Protein AF-A0A3D9SCT3-F1 (afdb_monomer_lite)

Radius of gyration: 15.66 Å; chains: 1; bounding box: 36×43×36 Å

Sequence (171 aa):
MLATGELRDARLLVKKKGALNEHYAQLPTLYPSQGREGYAATFLFPVGEANRFFLVSGDTAAFYELIDGFFVVTWRALIPLGSKDALGLFFDGEYTQATGTYPTAAGDKGFVYNITSTYLDSERHTTGTVDSDGTIHVLGTTWSVGGELKEQSGSLDMVLPGETRNEVRLP

Foldseek 3Di:
DQPDDDQQVNQVCCVVPQVVFEDEPPWDDDPDALDDFFLKWKWWAFFQHNQWIWIFGRQKIFIWHQDPNHTYTQKMWGANDDDDDRLVCVLVVRTHPIDHDDPVVRLQGKTWMWMWGDDDQKIKIWTWIAHSNRDTDTQWMWIDGNNHTDDTDGDPGSHDVVGHRDDDPDD

pLDDT: mean 84.98, std 12.39, range [49.94, 96.62]

Secondary structure (DSSP, 8-state):
--TTS-HHHHHHHHHHHTGGGEEE-SPPPP-S------SEEEEEEETT-SSEEEEEETTEEEEEEEETTEEEEEEEEE---SSS-HHHHHHTT--EEEEE---HHHHTS-EEEEEEEEETTEEEEEEEEE-TT--EEEEEEEEEETTEEEEEEE---SS-TT---------

Organism: NCBI:txid1156355

Structure (mmCIF, N/CA/C/O backbone):
data_AF-A0A3D9SCT3-F1
#
_entry.id   AF-A0A3D9SCT3-F1
#
loop_
_atom_site.group_PDB
_atom_site.id
_atom_site.type_symbol
_atom_site.label_atom_id
_atom_site.label_alt_id
_atom_site.label_comp_id
_atom_site.label_asym_id
_atom_site.label_entity_id
_atom_site.label_seq_id
_atom_site.pdbx_PDB_ins_code
_atom_site.Cartn_x
_atom_site.Cartn_y
_atom_site.Cartn_z
_atom_site.occupancy
_atom_site.B_iso_or_equiv
_atom_site.auth_seq_id
_atom_site.auth_comp_id
_atom_site.auth_asym_id
_atom_site.auth_atom_id
_atom_site.pdbx_PDB_model_num
ATOM 1 N N . MET A 1 1 ? -6.021 -5.694 17.959 1.00 60.81 1 MET A N 1
ATOM 2 C CA . MET A 1 1 ? -4.602 -5.444 17.600 1.00 60.81 1 MET A CA 1
ATOM 3 C C . MET A 1 1 ? -4.233 -5.858 16.178 1.00 60.81 1 MET A C 1
ATOM 5 O O . MET A 1 1 ? -3.664 -5.024 15.508 1.00 60.81 1 MET A O 1
ATOM 9 N N . LEU A 1 2 ? -4.592 -7.029 15.652 1.00 62.91 2 LEU A N 1
ATOM 10 C CA . LEU A 1 2 ? -4.799 -7.170 14.197 1.00 62.91 2 LEU A CA 1
ATOM 11 C C . LEU A 1 2 ? -6.249 -7.568 13.979 1.00 62.91 2 LEU A C 1
ATOM 13 O O . LEU A 1 2 ? -7.012 -6.688 13.646 1.00 62.91 2 LEU A O 1
ATOM 17 N N . ALA A 1 3 ? -6.693 -8.753 14.400 1.00 61.34 3 ALA A N 1
ATOM 18 C CA . ALA A 1 3 ? -8.057 -9.266 14.171 1.00 61.34 3 ALA A CA 1
ATOM 19 C C . ALA A 1 3 ? -9.252 -8.559 14.874 1.00 61.34 3 ALA A C 1
ATOM 21 O O . ALA A 1 3 ? -10.406 -8.860 14.567 1.00 61.34 3 ALA A O 1
ATOM 22 N N . THR A 1 4 ? -9.010 -7.676 15.852 1.00 64.81 4 THR A N 1
ATOM 23 C CA . THR A 1 4 ? -10.061 -7.115 16.742 1.00 64.81 4 THR A CA 1
ATOM 24 C C . THR A 1 4 ? -9.884 -5.636 17.099 1.00 64.81 4 THR A C 1
ATOM 26 O O . THR A 1 4 ? -10.640 -5.111 17.906 1.00 64.81 4 THR A O 1
ATOM 29 N N . GLY A 1 5 ? -8.842 -4.979 16.574 1.00 73.38 5 GLY A N 1
ATOM 30 C CA . GLY A 1 5 ? -8.616 -3.548 16.829 1.00 73.38 5 GLY A CA 1
ATOM 31 C C . GLY A 1 5 ? -9.304 -2.665 15.793 1.00 73.38 5 GLY A C 1
ATOM 32 O O . GLY A 1 5 ? -9.750 -3.172 14.760 1.00 73.38 5 GLY A O 1
ATOM 33 N N . GLU A 1 6 ? -9.307 -1.357 16.049 1.00 86.69 6 GLU A N 1
ATOM 34 C CA . GLU A 1 6 ? -9.700 -0.340 15.072 1.00 86.69 6 GLU A CA 1
ATOM 35 C C . GLU A 1 6 ? -8.929 -0.519 13.757 1.00 86.69 6 GLU A C 1
ATOM 37 O O . GLU A 1 6 ? -7.732 -0.833 13.756 1.00 86.69 6 GLU A O 1
ATOM 42 N N . LEU A 1 7 ? -9.617 -0.331 12.627 1.00 90.31 7 LEU A N 1
ATOM 43 C CA . LEU A 1 7 ? -9.053 -0.579 11.294 1.00 90.31 7 LEU A CA 1
ATOM 44 C C . LEU A 1 7 ? -7.807 0.283 11.037 1.00 90.31 7 LEU A C 1
ATOM 46 O O . LEU A 1 7 ? -6.794 -0.208 10.535 1.00 90.31 7 LEU A O 1
ATOM 50 N N . ARG A 1 8 ? -7.859 1.544 11.476 1.00 90.38 8 ARG A N 1
ATOM 51 C CA . ARG A 1 8 ? -6.742 2.494 11.443 1.00 90.38 8 ARG A CA 1
ATOM 52 C C . ARG A 1 8 ? -5.493 1.944 12.127 1.00 90.38 8 ARG A C 1
ATOM 54 O O . ARG A 1 8 ? -4.412 1.932 11.540 1.00 90.38 8 ARG A O 1
ATOM 61 N N . ASP A 1 9 ? -5.648 1.471 13.358 1.00 89.56 9 ASP A N 1
ATOM 62 C CA . ASP A 1 9 ? -4.535 0.992 14.176 1.00 89.56 9 ASP A CA 1
ATOM 63 C C . ASP A 1 9 ? -3.959 -0.310 13.621 1.00 89.56 9 ASP A C 1
ATOM 65 O O . ASP A 1 9 ? -2.745 -0.513 13.645 1.00 89.56 9 ASP A O 1
ATOM 69 N N . ALA A 1 10 ? -4.817 -1.173 13.068 1.00 90.31 10 ALA A N 1
ATOM 70 C CA . ALA A 1 10 ? -4.386 -2.391 12.396 1.00 90.31 10 ALA A CA 1
ATOM 71 C C . ALA A 1 10 ? -3.501 -2.067 11.182 1.00 90.31 10 ALA A C 1
ATOM 73 O O . ALA A 1 10 ? -2.387 -2.581 11.096 1.00 90.31 10 ALA A O 1
ATOM 74 N N . ARG A 1 11 ? -3.924 -1.156 10.294 1.00 92.50 11 ARG A N 1
ATOM 75 C CA . ARG A 1 11 ? -3.112 -0.740 9.135 1.00 92.50 11 ARG A CA 1
ATOM 76 C C . ARG A 1 11 ? -1.800 -0.073 9.559 1.00 92.50 11 ARG A C 1
ATOM 78 O O . ARG A 1 11 ? -0.756 -0.361 8.978 1.00 92.50 11 ARG A O 1
ATOM 85 N N . LEU A 1 12 ? -1.815 0.766 10.604 1.00 89.75 12 LEU A N 1
ATOM 86 C CA . LEU A 1 12 ? -0.596 1.378 11.166 1.00 89.75 12 LEU A CA 1
ATOM 87 C C . LEU A 1 12 ? 0.382 0.321 11.682 1.00 89.75 12 LEU A C 1
ATOM 89 O O . LEU A 1 12 ? 1.591 0.420 11.461 1.00 89.75 12 LEU A O 1
ATOM 93 N N . LEU A 1 13 ? -0.137 -0.709 12.349 1.00 88.00 13 LEU A N 1
ATOM 94 C CA . LEU A 1 13 ? 0.668 -1.819 12.833 1.00 88.00 13 LEU A CA 1
ATOM 95 C C . LEU A 1 13 ? 1.259 -2.636 11.677 1.00 88.00 13 LEU A C 1
ATOM 97 O O . LEU A 1 13 ? 2.445 -2.963 11.733 1.00 88.00 13 LEU A O 1
ATOM 101 N N . VAL A 1 14 ? 0.479 -2.918 10.628 1.00 88.88 14 VAL A N 1
ATOM 102 C CA . VAL A 1 14 ? 0.962 -3.616 9.425 1.00 88.88 14 VAL A CA 1
ATOM 103 C C . VAL A 1 14 ? 2.049 -2.819 8.722 1.00 88.88 14 VAL A C 1
ATOM 105 O O . VAL A 1 14 ? 3.119 -3.367 8.473 1.00 88.88 14 VAL A O 1
ATOM 108 N N . LYS A 1 15 ? 1.852 -1.516 8.499 1.00 86.88 15 LYS A N 1
ATOM 109 C CA . LYS A 1 15 ? 2.895 -0.647 7.935 1.00 86.88 15 LYS A CA 1
ATOM 110 C C . LYS A 1 15 ? 4.197 -0.735 8.740 1.00 86.88 15 LYS A C 1
ATOM 112 O O . LYS A 1 15 ? 5.281 -0.783 8.172 1.00 86.88 15 LYS A O 1
ATOM 117 N N . LYS A 1 16 ? 4.099 -0.751 10.075 1.00 82.00 16 LYS A N 1
ATOM 118 C CA . LYS A 1 16 ? 5.268 -0.744 10.965 1.00 82.00 16 LYS A CA 1
ATOM 119 C C . LYS A 1 16 ? 5.954 -2.106 11.103 1.00 82.00 16 LYS A C 1
ATOM 121 O O . LYS A 1 16 ? 7.152 -2.141 11.365 1.00 82.00 16 LYS A O 1
ATOM 126 N N . LYS A 1 17 ? 5.208 -3.213 11.041 1.00 74.44 17 LYS A N 1
ATOM 127 C CA . LYS A 1 17 ? 5.703 -4.545 11.443 1.00 74.44 17 LYS A CA 1
ATOM 128 C C . LYS A 1 17 ? 5.379 -5.685 10.481 1.00 74.44 17 LYS A C 1
ATOM 130 O O . LYS A 1 17 ? 6.003 -6.735 10.603 1.00 74.44 17 LYS A O 1
ATOM 135 N N . GLY A 1 18 ? 4.414 -5.510 9.583 1.00 64.44 18 GLY A N 1
ATOM 136 C CA . GLY A 1 18 ? 3.881 -6.569 8.725 1.00 64.44 18 GLY A CA 1
ATOM 137 C C . GLY A 1 18 ? 4.914 -7.094 7.735 1.00 64.44 18 GLY A C 1
ATOM 138 O O . GLY A 1 18 ? 5.215 -8.280 7.756 1.00 64.44 18 GLY A O 1
ATOM 139 N N . ALA A 1 19 ? 5.532 -6.200 6.958 1.00 60.44 19 ALA A N 1
ATOM 140 C CA . ALA A 1 19 ? 6.567 -6.562 5.981 1.00 60.44 19 ALA A CA 1
ATOM 141 C C . ALA A 1 19 ? 7.901 -7.006 6.623 1.00 60.44 19 ALA A C 1
ATOM 143 O O . ALA A 1 19 ? 8.705 -7.683 6.000 1.00 60.44 19 ALA A O 1
ATOM 144 N N . LEU A 1 20 ? 8.153 -6.652 7.891 1.00 56.28 20 LEU A N 1
ATOM 145 C CA . LEU A 1 20 ? 9.393 -7.014 8.597 1.00 56.28 20 LEU A CA 1
ATOM 146 C C . LEU A 1 20 ? 9.371 -8.431 9.201 1.00 56.28 20 LEU A C 1
ATOM 148 O O . LEU A 1 20 ? 10.411 -8.906 9.645 1.00 56.28 20 LEU A O 1
ATOM 152 N N . ASN A 1 21 ? 8.207 -9.089 9.258 1.00 57.34 21 ASN A N 1
ATOM 153 C CA . ASN A 1 21 ? 8.036 -10.440 9.815 1.00 57.34 21 ASN A CA 1
ATOM 154 C C . ASN A 1 21 ? 7.327 -11.364 8.814 1.00 57.34 21 ASN A C 1
ATOM 156 O O . ASN A 1 21 ? 6.468 -12.164 9.189 1.00 57.34 21 ASN A O 1
ATOM 160 N N . GLU A 1 22 ? 7.625 -11.193 7.528 1.00 57.16 22 GLU A N 1
ATOM 161 C CA . GLU A 1 22 ? 6.993 -11.967 6.469 1.00 57.16 22 GLU A CA 1
ATOM 162 C C . GLU A 1 22 ? 7.529 -13.400 6.404 1.00 57.16 22 GLU A C 1
ATOM 164 O O . GLU A 1 22 ? 8.728 -13.660 6.518 1.00 57.16 22 GLU A O 1
ATOM 169 N N . HIS A 1 23 ? 6.612 -14.337 6.189 1.00 60.72 23 HIS A N 1
ATOM 170 C CA . HIS A 1 23 ? 6.921 -15.704 5.802 1.00 60.72 23 HIS A CA 1
ATOM 171 C C . HIS A 1 23 ? 6.565 -15.871 4.323 1.00 60.72 23 HIS A C 1
ATOM 173 O O . HIS A 1 23 ? 5.547 -15.376 3.844 1.00 60.72 23 HIS A O 1
ATOM 179 N N . TYR A 1 24 ? 7.393 -16.570 3.557 1.00 57.12 24 TYR A N 1
ATOM 180 C CA . TYR A 1 24 ? 7.078 -16.839 2.155 1.00 57.12 24 TYR A CA 1
ATOM 181 C C . TYR A 1 24 ? 6.277 -18.139 2.047 1.00 57.12 24 TYR A C 1
ATOM 183 O O . TYR A 1 24 ? 6.732 -19.173 2.541 1.00 57.12 24 TYR A O 1
ATOM 191 N N . ALA A 1 25 ? 5.134 -18.130 1.348 1.00 59.91 25 ALA A N 1
ATOM 192 C CA . ALA A 1 25 ? 4.425 -19.358 0.967 1.00 59.91 25 ALA A CA 1
ATOM 193 C C . ALA A 1 25 ? 5.192 -20.110 -0.127 1.00 59.91 25 ALA A C 1
ATOM 195 O O . ALA A 1 25 ? 4.730 -20.174 -1.256 1.00 59.91 25 ALA A O 1
ATOM 196 N N . GLN A 1 26 ? 6.402 -20.604 0.155 1.00 61.28 26 GLN A N 1
ATOM 197 C CA . GLN A 1 26 ? 7.237 -21.354 -0.802 1.00 61.28 26 GLN A CA 1
ATOM 198 C C . GLN A 1 26 ? 7.311 -20.736 -2.217 1.00 61.28 26 GLN A C 1
ATOM 200 O O . GLN A 1 26 ? 7.533 -21.434 -3.203 1.00 61.28 26 GLN A O 1
ATOM 205 N N . LEU A 1 27 ? 7.105 -19.423 -2.340 1.00 64.56 27 LEU A N 1
ATOM 206 C CA . LEU A 1 27 ? 7.134 -18.740 -3.620 1.00 64.56 27 LEU A CA 1
ATOM 207 C C . LEU A 1 27 ? 8.601 -18.523 -3.999 1.00 64.56 27 LEU A C 1
ATOM 209 O O . LEU A 1 27 ? 9.389 -18.109 -3.138 1.00 64.56 27 LEU A O 1
ATOM 213 N N . PRO A 1 28 ? 8.980 -18.789 -5.259 1.00 65.12 28 PRO A N 1
ATOM 214 C CA . PRO A 1 28 ? 10.356 -18.630 -5.687 1.00 65.12 28 PRO A CA 1
ATOM 215 C C . PRO A 1 28 ? 10.787 -17.169 -5.535 1.00 65.12 28 PRO A C 1
ATOM 217 O O . PRO A 1 28 ? 10.009 -16.236 -5.755 1.00 65.12 28 PRO A O 1
ATOM 220 N N . THR A 1 29 ? 12.049 -16.968 -5.169 1.00 69.06 29 THR A N 1
ATOM 221 C CA . THR A 1 29 ? 12.680 -15.653 -5.273 1.00 69.06 29 THR A CA 1
ATOM 222 C C . THR A 1 29 ? 12.664 -15.227 -6.738 1.00 69.06 29 THR A C 1
ATOM 224 O O . THR A 1 29 ? 13.104 -15.987 -7.601 1.00 69.06 29 THR A O 1
ATOM 227 N N . LEU A 1 30 ? 12.160 -14.026 -7.023 1.00 70.38 30 LEU A N 1
ATOM 228 C CA . LEU A 1 30 ? 12.193 -13.479 -8.377 1.00 70.38 30 LEU A CA 1
ATOM 229 C C . LEU A 1 30 ? 13.611 -12.970 -8.653 1.00 70.38 30 LEU A C 1
ATOM 231 O O . LEU A 1 30 ? 14.148 -12.169 -7.887 1.00 70.38 30 LEU A O 1
ATOM 235 N N . TYR A 1 31 ? 14.238 -13.487 -9.709 1.00 62.06 31 TYR A N 1
ATOM 236 C CA . TYR A 1 31 ? 15.603 -13.146 -10.100 1.00 62.06 31 TYR A CA 1
ATOM 237 C C . TYR A 1 31 ? 15.739 -13.145 -11.633 1.00 62.06 31 TYR A C 1
ATOM 239 O O . TYR A 1 31 ? 15.171 -14.026 -12.283 1.00 62.06 31 TYR A O 1
ATOM 247 N N . PRO A 1 32 ? 16.537 -12.236 -12.224 1.00 61.19 32 PRO A N 1
ATOM 248 C CA . PRO A 1 32 ? 17.199 -11.100 -11.578 1.00 61.19 32 PRO A CA 1
ATOM 249 C C . PRO A 1 32 ? 16.199 -9.996 -11.219 1.00 61.19 32 PRO A C 1
ATOM 251 O O . PRO A 1 32 ? 15.193 -9.817 -11.911 1.00 61.19 32 PRO A O 1
ATOM 254 N N . SER A 1 33 ? 16.495 -9.238 -10.158 1.00 62.31 33 SER A N 1
ATOM 255 C CA . SER A 1 33 ? 15.825 -7.953 -9.950 1.00 62.31 33 SER A CA 1
ATOM 256 C C . SER A 1 33 ? 16.074 -7.063 -11.172 1.00 62.31 33 SER A C 1
ATOM 258 O O . SER A 1 33 ? 17.152 -7.080 -11.771 1.00 62.31 33 SER A O 1
ATOM 260 N N . GLN A 1 34 ? 15.060 -6.304 -11.571 1.00 61.06 34 GLN A N 1
ATOM 261 C CA . GLN A 1 34 ? 15.119 -5.337 -12.667 1.00 61.06 34 GLN A CA 1
ATOM 262 C C . GLN A 1 34 ? 15.827 -4.031 -12.260 1.00 61.06 34 GLN A C 1
ATOM 264 O O . GLN A 1 34 ? 15.981 -3.127 -13.076 1.00 61.06 34 GLN A O 1
ATOM 269 N N . GLY A 1 35 ? 16.349 -3.953 -11.030 1.00 52.75 35 GLY A N 1
ATOM 270 C CA . GLY A 1 35 ? 17.535 -3.148 -10.739 1.00 52.75 35 GLY A CA 1
ATOM 271 C C . GLY A 1 35 ? 17.309 -1.640 -10.632 1.00 52.75 35 GLY A C 1
ATOM 272 O O . GLY A 1 35 ? 18.032 -0.861 -11.251 1.00 52.75 35 GLY A O 1
ATOM 273 N N . ARG A 1 36 ? 16.389 -1.203 -9.766 1.00 53.75 36 ARG A N 1
ATOM 274 C CA . ARG A 1 36 ? 16.462 0.133 -9.147 1.00 53.75 36 ARG A CA 1
ATOM 275 C C . ARG A 1 36 ? 16.150 0.038 -7.660 1.00 53.75 36 ARG A C 1
ATOM 277 O O . ARG A 1 36 ? 15.186 -0.620 -7.280 1.00 53.75 36 ARG A O 1
ATOM 284 N N . GLU A 1 37 ? 16.939 0.728 -6.834 1.00 52.47 37 GLU A N 1
ATOM 285 C CA . GLU A 1 37 ? 16.522 1.049 -5.469 1.00 52.47 37 GLU A CA 1
ATOM 286 C C . GLU A 1 37 ? 15.175 1.770 -5.549 1.00 52.47 37 GLU A C 1
ATOM 288 O O . GLU A 1 37 ? 15.055 2.857 -6.119 1.00 52.47 37 GLU A O 1
ATOM 293 N N . GLY A 1 38 ? 14.134 1.132 -5.021 1.00 55.56 38 GLY A N 1
ATOM 294 C CA . GLY A 1 38 ? 12.874 1.805 -4.784 1.00 55.56 38 GLY A CA 1
ATOM 295 C C . GLY A 1 38 ? 13.068 2.794 -3.654 1.00 55.56 38 GLY A C 1
ATOM 296 O O . GLY A 1 38 ? 13.063 2.400 -2.495 1.00 55.56 38 GLY A O 1
ATOM 297 N N . TYR A 1 39 ? 13.188 4.080 -3.977 1.00 69.94 39 TYR A N 1
ATOM 298 C CA . TYR A 1 39 ? 13.137 5.140 -2.968 1.00 69.94 39 TYR A CA 1
ATOM 299 C C . TYR A 1 39 ? 11.751 5.271 -2.336 1.00 69.94 39 TYR A C 1
ATOM 301 O O . TYR A 1 39 ? 11.594 6.077 -1.432 1.00 69.94 39 TYR A O 1
ATOM 309 N N . ALA A 1 40 ? 10.750 4.514 -2.801 1.00 83.12 40 ALA A N 1
ATOM 310 C CA . ALA A 1 40 ? 9.402 4.510 -2.262 1.00 83.12 40 ALA A CA 1
ATOM 311 C C . ALA A 1 40 ? 8.883 3.091 -2.006 1.00 83.12 40 ALA A C 1
ATOM 313 O O . ALA A 1 40 ? 9.069 2.190 -2.826 1.00 83.12 40 ALA A O 1
ATOM 314 N N . ALA A 1 41 ? 8.175 2.937 -0.889 1.00 88.94 41 ALA A N 1
ATOM 315 C CA . ALA A 1 41 ? 7.377 1.768 -0.554 1.00 88.94 41 ALA A CA 1
ATOM 316 C C . ALA A 1 41 ? 5.913 2.195 -0.408 1.00 88.94 41 ALA A C 1
ATOM 318 O O . ALA A 1 41 ? 5.601 3.124 0.342 1.00 88.94 41 ALA A O 1
ATOM 319 N N . THR A 1 42 ? 5.025 1.507 -1.121 1.00 93.25 42 THR A N 1
ATOM 320 C CA . THR A 1 42 ? 3.589 1.790 -1.143 1.00 93.25 42 THR A CA 1
ATOM 321 C C . THR A 1 42 ? 2.815 0.612 -0.582 1.00 93.25 42 THR A C 1
ATOM 323 O O . THR A 1 42 ? 2.787 -0.457 -1.187 1.00 93.25 42 THR A O 1
ATOM 326 N N . PHE A 1 43 ? 2.152 0.820 0.551 1.00 95.38 43 PHE A N 1
ATOM 327 C CA . PHE A 1 43 ? 1.145 -0.102 1.064 1.00 95.38 43 PHE A CA 1
ATOM 328 C C . PHE A 1 43 ? -0.209 0.231 0.441 1.00 95.38 43 PHE A C 1
ATOM 330 O O . PHE A 1 43 ? -0.623 1.390 0.460 1.00 95.38 43 PHE A O 1
ATOM 337 N N . LEU A 1 44 ? -0.904 -0.787 -0.060 1.00 96.25 44 LEU A N 1
ATOM 338 C CA . LEU A 1 44 ? -2.254 -0.704 -0.611 1.00 96.25 44 LEU A CA 1
ATOM 339 C C . LEU A 1 44 ? -3.164 -1.639 0.180 1.00 96.25 44 LEU A C 1
ATOM 341 O O . LEU A 1 44 ? -3.107 -2.862 0.028 1.00 96.25 44 LEU A O 1
ATOM 345 N N . PHE A 1 45 ? -4.008 -1.063 1.028 1.00 96.19 45 PHE A N 1
ATOM 346 C CA . PHE A 1 45 ? -4.997 -1.807 1.794 1.00 96.19 45 PHE A CA 1
ATOM 347 C C . PHE A 1 45 ? -6.333 -1.769 1.062 1.00 96.19 45 PHE A C 1
ATOM 349 O O . PHE A 1 45 ? -6.873 -0.673 0.900 1.00 96.19 45 PHE A O 1
ATOM 356 N N . PRO A 1 46 ? -6.905 -2.912 0.651 1.00 95.75 46 PRO A N 1
ATOM 357 C CA . PRO A 1 46 ? -8.275 -2.938 0.168 1.00 95.75 46 PRO A CA 1
ATOM 358 C C . PRO A 1 46 ? -9.210 -2.284 1.194 1.00 95.75 46 PRO A C 1
ATOM 360 O O . PRO A 1 46 ? -9.031 -2.437 2.411 1.00 95.75 46 PRO A O 1
ATOM 363 N N . VAL A 1 47 ? -10.203 -1.536 0.715 1.00 94.69 47 VAL A N 1
ATOM 364 C CA . VAL A 1 47 ? -11.182 -0.874 1.589 1.00 94.69 47 VAL A CA 1
ATOM 365 C C . VAL A 1 47 ? -11.845 -1.903 2.516 1.00 94.69 47 VAL A C 1
ATOM 367 O O . VAL A 1 47 ? -12.325 -2.953 2.078 1.00 94.69 47 VAL A O 1
ATOM 370 N N . GLY A 1 48 ? -11.856 -1.578 3.810 1.00 93.69 48 GLY A N 1
ATOM 371 C CA . GLY A 1 48 ? -12.341 -2.412 4.909 1.00 93.69 48 GLY A CA 1
ATOM 372 C C . GLY A 1 48 ? -11.348 -3.457 5.436 1.00 93.69 48 GLY A C 1
ATOM 373 O O . GLY A 1 48 ? -11.703 -4.228 6.332 1.00 93.69 48 GLY A O 1
ATOM 374 N N . GLU A 1 49 ? -10.110 -3.488 4.936 1.00 93.88 49 GLU A N 1
ATOM 375 C CA . GLU A 1 49 ? -9.133 -4.531 5.268 1.00 93.88 49 GLU A CA 1
ATOM 376 C C . GLU A 1 49 ? -7.804 -3.987 5.800 1.00 93.88 49 GLU A C 1
ATOM 378 O O . GLU A 1 49 ? -7.334 -2.916 5.414 1.00 93.88 49 GLU A O 1
ATOM 383 N N . ALA A 1 50 ? -7.187 -4.753 6.697 1.00 92.25 50 ALA A N 1
ATOM 384 C CA . ALA A 1 50 ? -5.819 -4.571 7.179 1.00 92.25 50 ALA A CA 1
ATOM 385 C C . ALA A 1 50 ? -5.003 -5.871 7.099 1.00 92.25 50 ALA A C 1
ATOM 387 O O . ALA A 1 50 ? -3.781 -5.820 7.001 1.00 92.25 50 ALA A O 1
ATOM 388 N N . ASN A 1 51 ? -5.661 -7.032 7.138 1.00 91.12 51 ASN A N 1
ATOM 389 C CA . ASN A 1 51 ? -5.012 -8.344 7.143 1.00 91.12 51 ASN A CA 1
ATOM 390 C C . ASN A 1 51 ? -4.611 -8.846 5.749 1.00 91.12 51 ASN A C 1
ATOM 392 O O . ASN A 1 51 ? -3.942 -9.871 5.645 1.00 91.12 51 ASN A O 1
ATOM 396 N N . ARG A 1 52 ? -5.028 -8.149 4.692 1.00 92.69 52 ARG A N 1
ATOM 397 C CA . ARG A 1 52 ? -4.597 -8.397 3.320 1.00 92.69 52 ARG A CA 1
ATOM 398 C C . ARG A 1 52 ? -4.202 -7.080 2.685 1.00 92.69 52 ARG A C 1
ATOM 400 O O . ARG A 1 52 ? -4.892 -6.083 2.891 1.00 92.69 52 ARG A O 1
ATOM 407 N N . PHE A 1 53 ? -3.091 -7.053 1.965 1.00 94.25 53 PHE A N 1
ATOM 408 C CA . PHE A 1 53 ? -2.593 -5.825 1.349 1.00 94.25 53 PHE A CA 1
ATOM 409 C C . PHE A 1 53 ? -1.611 -6.129 0.227 1.00 94.25 53 PHE A C 1
ATOM 411 O O . PHE A 1 53 ? -0.937 -7.158 0.245 1.00 94.25 53 PHE A O 1
ATOM 418 N N . PHE A 1 54 ? -1.494 -5.203 -0.720 1.00 95.38 54 PHE A N 1
ATOM 419 C CA . PHE A 1 54 ? -0.343 -5.180 -1.614 1.00 95.38 54 PHE A CA 1
ATOM 420 C C . PHE A 1 54 ? 0.750 -4.276 -1.044 1.00 95.38 54 PHE A C 1
ATOM 422 O O . PHE A 1 54 ? 0.468 -3.241 -0.436 1.00 95.38 54 PHE A O 1
ATOM 429 N N . LEU A 1 55 ? 2.000 -4.656 -1.274 1.00 93.81 55 LEU A N 1
ATOM 430 C CA . LEU A 1 55 ? 3.174 -3.815 -1.100 1.00 93.81 55 LEU A CA 1
ATOM 431 C C . LEU A 1 55 ? 3.864 -3.684 -2.455 1.00 93.81 55 LEU A C 1
ATOM 433 O O . LEU A 1 55 ? 4.291 -4.683 -3.034 1.00 93.81 55 LEU A O 1
ATOM 437 N N . VAL A 1 56 ? 3.974 -2.452 -2.943 1.00 92.06 56 VAL A N 1
ATOM 438 C CA . VAL A 1 56 ? 4.764 -2.114 -4.130 1.00 92.06 56 VAL A CA 1
ATOM 439 C C . VAL A 1 56 ? 6.015 -1.390 -3.656 1.00 92.06 56 VAL A C 1
ATOM 441 O O . VAL A 1 56 ? 5.926 -0.305 -3.078 1.00 92.06 56 VAL A O 1
ATOM 444 N N . SER A 1 57 ? 7.176 -2.005 -3.850 1.00 86.31 57 SER A N 1
ATOM 445 C CA . SER A 1 57 ? 8.465 -1.465 -3.418 1.00 86.31 57 SER A CA 1
ATOM 446 C C . SER A 1 57 ? 9.541 -1.826 -4.432 1.00 86.31 57 SER A C 1
ATOM 448 O O . SER A 1 57 ? 9.693 -2.992 -4.802 1.00 86.31 57 SER A O 1
ATOM 450 N N . GLY A 1 58 ? 10.280 -0.818 -4.899 1.00 83.44 58 GLY A N 1
ATOM 451 C CA . GLY A 1 58 ? 11.248 -0.996 -5.980 1.00 83.44 58 GLY A CA 1
ATOM 452 C C . GLY A 1 58 ? 10.589 -1.547 -7.238 1.00 83.44 58 GLY A C 1
ATOM 453 O O . GLY A 1 58 ? 9.651 -0.956 -7.767 1.00 83.44 58 GLY A O 1
ATOM 454 N N . ASP A 1 59 ? 11.104 -2.671 -7.715 1.00 87.50 59 ASP A N 1
ATOM 455 C CA . ASP A 1 59 ? 10.646 -3.384 -8.905 1.00 87.50 59 ASP A CA 1
ATOM 456 C C . ASP A 1 59 ? 9.697 -4.541 -8.578 1.00 87.50 59 ASP A C 1
ATOM 458 O O . ASP A 1 59 ? 9.480 -5.401 -9.422 1.00 87.50 59 ASP A O 1
ATOM 462 N N . THR A 1 60 ? 9.155 -4.609 -7.362 1.00 89.19 60 THR A N 1
ATOM 463 C CA . THR A 1 60 ? 8.344 -5.744 -6.921 1.00 89.19 60 THR A CA 1
ATOM 464 C C . THR A 1 60 ? 6.988 -5.276 -6.410 1.00 89.19 60 THR A C 1
ATOM 466 O O . THR A 1 60 ? 6.895 -4.370 -5.580 1.00 89.19 60 THR A O 1
ATOM 469 N N . ALA A 1 61 ? 5.933 -5.940 -6.876 1.00 93.00 61 ALA A N 1
ATOM 470 C CA . ALA A 1 61 ? 4.616 -5.914 -6.256 1.00 93.00 61 ALA A CA 1
ATOM 471 C C . ALA A 1 61 ? 4.358 -7.273 -5.604 1.00 93.00 61 ALA A C 1
ATOM 473 O O . ALA A 1 61 ? 4.533 -8.311 -6.241 1.00 93.00 61 ALA A O 1
ATOM 474 N N . ALA A 1 62 ? 3.944 -7.278 -4.343 1.00 93.56 62 ALA A N 1
ATOM 475 C CA . ALA A 1 62 ? 3.641 -8.492 -3.596 1.00 93.56 62 ALA A CA 1
ATOM 476 C C . ALA A 1 62 ? 2.322 -8.341 -2.841 1.00 93.56 62 ALA A C 1
ATOM 478 O O . ALA A 1 62 ? 2.024 -7.272 -2.315 1.00 93.56 62 ALA A O 1
ATOM 479 N N . PHE A 1 63 ? 1.537 -9.412 -2.788 1.00 94.94 63 PHE A N 1
ATOM 480 C CA . PHE A 1 63 ? 0.318 -9.497 -2.000 1.00 94.94 63 PHE A CA 1
ATOM 481 C C . PHE A 1 63 ? 0.550 -10.348 -0.761 1.00 94.94 63 PHE A C 1
ATOM 483 O O . PHE A 1 63 ? 1.079 -11.459 -0.845 1.00 94.94 63 PHE A O 1
ATOM 490 N N . TYR A 1 64 ? 0.122 -9.807 0.370 1.00 92.69 64 TYR A N 1
ATOM 491 C CA . TYR A 1 64 ? 0.283 -10.382 1.689 1.00 92.69 64 TYR A CA 1
ATOM 492 C C . TYR A 1 64 ? -1.072 -10.740 2.263 1.00 92.69 64 TYR A C 1
ATOM 494 O O . TYR A 1 64 ? -2.003 -9.938 2.203 1.00 92.69 64 TYR A O 1
ATOM 502 N N . GLU A 1 65 ? -1.142 -11.900 2.903 1.00 91.06 65 GLU A N 1
ATOM 503 C CA . GLU A 1 65 ? -2.311 -12.355 3.644 1.00 91.06 65 GLU A CA 1
ATOM 504 C C . GLU A 1 65 ? -1.901 -12.792 5.045 1.00 91.06 65 GLU A C 1
ATOM 506 O O . GLU A 1 65 ? -0.882 -13.455 5.226 1.00 91.06 65 GLU A O 1
ATOM 511 N N . LEU A 1 66 ? -2.683 -12.416 6.055 1.00 87.75 66 LEU A N 1
ATOM 512 C CA . LEU A 1 66 ? -2.512 -12.934 7.406 1.00 87.75 66 LEU A CA 1
ATOM 513 C C . LEU A 1 66 ? -3.052 -14.370 7.470 1.00 87.75 66 LEU A C 1
ATOM 515 O O . LEU A 1 66 ? -4.265 -14.571 7.437 1.00 87.75 66 LEU A O 1
ATOM 519 N N . ILE A 1 67 ? -2.152 -15.344 7.588 1.00 85.75 67 ILE A N 1
ATOM 520 C CA . ILE A 1 67 ? -2.443 -16.781 7.673 1.00 85.75 67 ILE A CA 1
ATOM 521 C C . ILE A 1 67 ? -1.759 -17.319 8.932 1.00 85.75 67 ILE A C 1
ATOM 523 O O . ILE A 1 67 ? -0.574 -17.062 9.144 1.00 85.75 67 ILE A O 1
ATOM 527 N N . ASP A 1 68 ? -2.502 -18.008 9.801 1.00 82.81 68 ASP A N 1
ATOM 528 C CA . ASP A 1 68 ? -1.988 -18.570 11.064 1.00 82.81 68 ASP A CA 1
ATOM 529 C C . ASP A 1 68 ? -1.219 -17.560 11.946 1.00 82.81 68 ASP A C 1
ATOM 531 O O . ASP A 1 68 ? -0.287 -17.898 12.675 1.00 82.81 68 ASP A O 1
ATOM 535 N N . GLY A 1 69 ? -1.605 -16.280 11.883 1.00 80.25 69 GLY A N 1
ATOM 536 C CA . GLY A 1 69 ? -0.972 -15.199 12.646 1.00 80.25 69 GLY A CA 1
ATOM 537 C C . GLY A 1 69 ? 0.299 -14.611 12.022 1.00 80.25 69 GLY A C 1
ATOM 538 O O . GLY A 1 69 ? 0.882 -13.700 12.614 1.00 80.25 69 GLY A O 1
ATOM 539 N N . PHE A 1 70 ? 0.689 -15.057 10.828 1.00 82.38 70 PHE A N 1
ATOM 540 C CA . PHE A 1 70 ? 1.840 -14.554 10.079 1.00 82.38 70 PHE A CA 1
ATOM 541 C C . PHE A 1 70 ? 1.407 -13.925 8.759 1.00 82.38 70 PHE A C 1
ATOM 543 O O . PHE A 1 70 ? 0.462 -14.384 8.125 1.00 82.38 70 PHE A O 1
ATOM 550 N N . PHE A 1 71 ? 2.097 -12.868 8.324 1.00 86.56 71 PHE A N 1
ATOM 551 C CA . PHE A 1 71 ? 1.887 -12.344 6.979 1.00 86.56 71 PHE A CA 1
ATOM 552 C C . PHE A 1 71 ? 2.639 -13.204 5.978 1.00 86.56 71 PHE A C 1
ATOM 554 O O 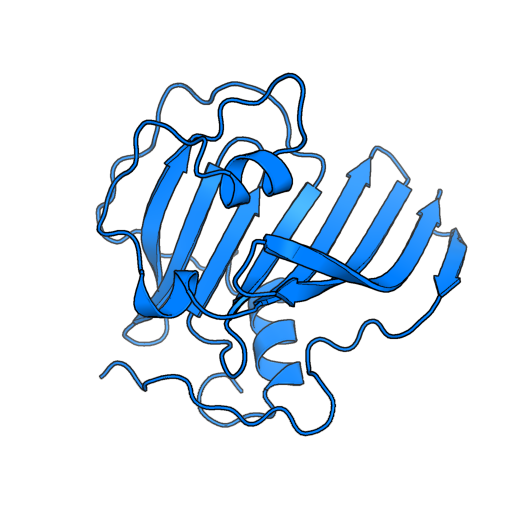. PHE A 1 71 ? 3.856 -13.373 6.072 1.00 86.56 71 PHE A O 1
ATOM 561 N N . VAL A 1 72 ? 1.886 -13.739 5.028 1.00 87.31 72 VAL A N 1
ATOM 562 C CA . VAL A 1 72 ? 2.361 -14.672 4.026 1.00 87.31 72 VAL A CA 1
ATOM 563 C C . VAL A 1 72 ? 2.226 -14.046 2.650 1.00 87.31 72 VAL A C 1
ATOM 565 O O . VAL A 1 72 ? 1.142 -13.605 2.275 1.00 87.31 72 VAL A O 1
ATOM 568 N N . VAL A 1 73 ? 3.319 -14.020 1.885 1.00 90.75 73 VAL A N 1
ATOM 569 C CA . VAL A 1 73 ? 3.262 -13.596 0.478 1.00 90.75 73 VAL A CA 1
ATOM 570 C C . VAL A 1 73 ? 2.618 -14.709 -0.342 1.00 90.75 73 VAL A C 1
ATOM 572 O O . VAL A 1 73 ? 3.225 -15.772 -0.486 1.00 90.75 73 VAL A O 1
ATOM 575 N N . THR A 1 74 ? 1.422 -14.471 -0.883 1.00 92.25 74 THR A N 1
ATOM 576 C CA . THR A 1 74 ? 0.654 -15.453 -1.679 1.00 92.25 74 THR A CA 1
ATOM 577 C C . THR A 1 74 ? 0.613 -15.124 -3.171 1.00 92.25 74 THR A C 1
ATOM 579 O O . THR A 1 74 ? 0.342 -16.003 -3.992 1.00 92.25 74 THR A O 1
ATOM 582 N N . TRP A 1 75 ? 0.979 -13.895 -3.540 1.00 94.44 75 TRP A N 1
ATOM 583 C CA . TRP A 1 75 ? 1.220 -13.484 -4.921 1.00 94.44 75 TRP A CA 1
ATOM 584 C C . TRP A 1 75 ? 2.361 -12.471 -4.995 1.00 94.44 75 TRP A C 1
ATOM 586 O O . TRP A 1 75 ? 2.541 -11.666 -4.083 1.00 94.44 75 TRP A O 1
ATOM 596 N N . ARG A 1 76 ? 3.141 -12.497 -6.077 1.00 93.44 76 ARG A N 1
ATOM 597 C CA . ARG A 1 76 ? 4.161 -11.479 -6.368 1.00 93.44 76 ARG A CA 1
ATOM 598 C C . ARG A 1 76 ? 4.443 -11.375 -7.863 1.00 93.44 76 ARG A C 1
ATOM 600 O O . ARG A 1 76 ? 4.320 -12.373 -8.571 1.00 93.44 76 ARG A O 1
ATOM 607 N N . ALA A 1 77 ? 4.894 -10.215 -8.321 1.00 93.19 77 ALA A N 1
ATOM 608 C CA . ALA A 1 77 ? 5.333 -9.973 -9.692 1.00 93.19 77 ALA A CA 1
ATOM 609 C C . ALA A 1 77 ? 6.427 -8.895 -9.748 1.00 93.19 77 ALA A C 1
ATOM 611 O O . ALA A 1 77 ? 6.559 -8.085 -8.827 1.00 93.19 77 ALA A O 1
ATOM 612 N N . LEU A 1 78 ? 7.189 -8.877 -10.844 1.00 91.56 78 LEU A N 1
ATOM 613 C CA . LEU A 1 78 ? 8.160 -7.827 -11.146 1.00 91.56 78 LEU A CA 1
ATOM 614 C C . LEU A 1 78 ? 7.513 -6.699 -11.951 1.00 91.56 78 LEU A C 1
ATOM 616 O O . LEU A 1 78 ? 6.882 -6.947 -12.977 1.00 91.56 78 LEU A O 1
ATOM 620 N N . ILE A 1 79 ? 7.739 -5.462 -11.535 1.00 89.50 79 ILE A N 1
ATOM 621 C CA . ILE A 1 79 ? 7.367 -4.252 -12.259 1.00 89.50 79 ILE A CA 1
ATOM 622 C C . ILE A 1 79 ? 8.526 -3.858 -13.194 1.00 89.50 79 ILE A C 1
ATOM 624 O O . ILE A 1 79 ? 9.644 -3.646 -12.716 1.00 89.50 79 ILE A O 1
ATOM 628 N N . PRO A 1 80 ? 8.305 -3.740 -14.518 1.00 84.50 80 PRO A N 1
ATOM 629 C CA . PRO A 1 80 ? 9.329 -3.331 -15.472 1.00 84.50 80 PRO A CA 1
ATOM 630 C C . PRO A 1 80 ? 9.573 -1.818 -15.368 1.00 84.50 80 PRO A C 1
ATOM 632 O O . PRO A 1 80 ? 9.025 -1.020 -16.125 1.00 84.50 80 PRO A O 1
ATOM 635 N N . LEU A 1 81 ? 10.385 -1.410 -14.390 1.00 75.50 81 LEU A N 1
ATOM 636 C CA . LEU A 1 81 ? 10.667 -0.000 -14.119 1.00 75.50 81 LEU A CA 1
ATOM 637 C C . LEU A 1 81 ? 11.251 0.714 -15.351 1.00 75.50 81 LEU A C 1
ATOM 639 O O . LEU A 1 81 ? 12.176 0.223 -15.994 1.00 75.50 81 LEU A O 1
ATOM 643 N N . GLY A 1 82 ? 10.740 1.911 -15.652 1.00 74.44 82 GLY A N 1
ATOM 644 C CA . GLY A 1 82 ? 11.093 2.644 -16.869 1.00 74.44 82 GLY A CA 1
ATOM 645 C C . GLY A 1 82 ? 10.559 4.075 -16.885 1.00 74.44 82 GLY A C 1
ATOM 646 O O . GLY A 1 82 ? 11.009 4.913 -16.103 1.00 74.44 82 GLY A O 1
ATOM 647 N N . SER A 1 83 ? 9.633 4.359 -17.807 1.00 61.91 83 SER A N 1
ATOM 648 C CA . SER A 1 83 ? 9.074 5.694 -18.081 1.00 61.91 83 SER A CA 1
ATOM 649 C C . SER A 1 83 ? 7.957 6.142 -17.133 1.00 61.91 83 SER A C 1
ATOM 651 O O . SER A 1 83 ? 7.627 7.325 -17.121 1.00 61.91 83 SER A O 1
ATOM 653 N N . LYS A 1 84 ? 7.373 5.219 -16.361 1.00 73.75 84 LYS A N 1
ATOM 654 C CA . LYS A 1 84 ? 6.307 5.469 -15.379 1.00 73.75 84 LYS A CA 1
ATOM 655 C C . LYS A 1 84 ? 6.769 5.008 -13.994 1.00 73.75 84 LYS A C 1
ATOM 657 O O . LYS A 1 84 ? 7.678 4.181 -13.881 1.00 73.75 84 LYS A O 1
ATOM 662 N N . ASP A 1 85 ? 6.183 5.571 -12.943 1.00 81.94 85 ASP A N 1
ATOM 663 C CA . ASP A 1 85 ? 6.417 5.106 -11.580 1.00 81.94 85 ASP A CA 1
ATOM 664 C C . ASP A 1 85 ? 5.829 3.699 -11.358 1.00 81.94 85 ASP A C 1
ATOM 666 O O . ASP A 1 85 ? 4.906 3.266 -12.052 1.00 81.94 85 ASP A O 1
ATOM 670 N N . ALA A 1 86 ? 6.384 2.972 -10.385 1.00 85.00 86 ALA A N 1
ATOM 671 C CA . ALA A 1 86 ? 6.049 1.569 -10.147 1.00 85.00 86 ALA A CA 1
ATOM 672 C C . ALA A 1 86 ? 4.571 1.346 -9.790 1.00 85.00 86 ALA A C 1
ATOM 674 O O . ALA A 1 86 ? 3.995 0.327 -10.165 1.00 85.00 86 ALA A O 1
ATOM 675 N N . LEU A 1 87 ? 3.958 2.296 -9.076 1.00 87.19 87 LEU A N 1
ATOM 676 C CA . LEU A 1 87 ? 2.561 2.204 -8.667 1.00 87.19 87 LEU A CA 1
ATOM 677 C C . LEU A 1 87 ? 1.640 2.360 -9.879 1.00 87.19 87 LEU A C 1
ATOM 679 O O . LEU A 1 87 ? 0.711 1.576 -10.060 1.00 87.19 87 LEU A O 1
ATOM 683 N N . GLY A 1 88 ? 1.946 3.327 -10.742 1.00 87.00 88 GLY A N 1
ATOM 684 C CA . GLY A 1 88 ? 1.254 3.511 -12.005 1.00 87.00 88 GLY A CA 1
ATOM 685 C C . GLY A 1 88 ? 1.337 2.291 -12.926 1.00 87.00 88 GLY A C 1
ATOM 686 O O . GLY A 1 88 ? 0.336 1.949 -13.544 1.00 87.00 88 GLY A O 1
ATOM 687 N N . LEU A 1 89 ? 2.497 1.635 -13.024 1.00 88.94 89 LEU A N 1
ATOM 688 C CA . LEU A 1 89 ? 2.657 0.406 -13.818 1.00 88.94 89 LEU A CA 1
ATOM 689 C C . LEU A 1 89 ? 1.870 -0.767 -13.221 1.00 88.94 89 LEU A C 1
ATOM 691 O O . LEU A 1 89 ? 1.234 -1.526 -13.947 1.00 88.94 89 LEU A O 1
ATOM 695 N N . PHE A 1 90 ? 1.870 -0.894 -11.891 1.00 91.19 90 PHE A N 1
ATOM 696 C CA . PHE A 1 90 ? 1.101 -1.924 -11.199 1.00 91.19 90 PHE A CA 1
ATOM 697 C C . PHE A 1 90 ? -0.403 -1.819 -11.497 1.00 91.19 90 PHE A C 1
ATOM 699 O O . PHE A 1 90 ? -1.022 -2.833 -11.822 1.00 91.19 90 PHE A O 1
ATOM 706 N N . PHE A 1 91 ? -0.978 -0.612 -11.441 1.00 89.31 91 PHE A N 1
ATOM 707 C CA . PHE A 1 91 ? -2.402 -0.405 -11.737 1.00 89.31 91 PHE A CA 1
ATOM 708 C C . PHE A 1 91 ? -2.759 -0.559 -13.219 1.00 89.31 91 PHE A C 1
ATOM 710 O O . PHE A 1 91 ? -3.860 -1.009 -13.520 1.00 89.31 91 PHE A O 1
ATOM 717 N N . ASP A 1 92 ? -1.828 -0.289 -14.137 1.00 89.94 92 ASP A N 1
ATOM 718 C CA . ASP A 1 92 ? -2.022 -0.570 -15.568 1.00 89.94 92 ASP A CA 1
ATOM 719 C C . ASP A 1 92 ? -1.952 -2.080 -15.888 1.00 89.94 92 ASP A C 1
ATOM 721 O O . ASP A 1 92 ? -2.163 -2.494 -17.028 1.00 89.94 92 ASP A O 1
ATOM 725 N N . GLY A 1 93 ? -1.644 -2.925 -14.896 1.00 90.25 93 GLY A N 1
ATOM 726 C CA . GLY A 1 93 ? -1.427 -4.358 -15.094 1.00 90.25 93 GLY A CA 1
ATOM 727 C C . GLY A 1 93 ? -0.092 -4.680 -15.771 1.00 90.25 93 GLY A C 1
ATOM 728 O O . GLY A 1 93 ? 0.110 -5.798 -16.248 1.00 90.25 93 GLY A O 1
ATOM 729 N N . GLU A 1 94 ? 0.832 -3.721 -15.814 1.00 91.19 94 GLU A N 1
ATOM 730 C CA . GLU A 1 94 ? 2.146 -3.871 -16.427 1.00 91.19 94 GLU A CA 1
ATOM 731 C C . GLU A 1 94 ? 3.126 -4.502 -15.434 1.00 91.19 94 GLU A C 1
ATOM 733 O O . GLU A 1 94 ? 3.919 -3.834 -14.770 1.00 91.19 94 GLU A O 1
ATOM 738 N N . TYR A 1 95 ? 3.073 -5.829 -15.324 1.00 91.81 95 TYR A N 1
ATOM 739 C CA . TYR A 1 95 ? 4.007 -6.612 -14.521 1.00 91.81 95 TYR A CA 1
ATOM 740 C C . TYR A 1 95 ? 4.354 -7.949 -15.180 1.00 91.81 95 TYR A C 1
ATOM 742 O O . TYR A 1 95 ? 3.627 -8.492 -16.009 1.00 91.81 95 TYR A O 1
ATOM 750 N N . THR A 1 96 ? 5.507 -8.493 -14.812 1.00 91.31 96 THR A N 1
ATOM 751 C CA . THR A 1 96 ? 6.095 -9.701 -15.397 1.00 91.31 96 THR A CA 1
ATOM 752 C C . THR A 1 96 ? 6.443 -10.712 -14.313 1.00 91.31 96 THR A C 1
ATOM 754 O O . THR A 1 96 ? 6.479 -10.386 -13.129 1.00 91.31 96 THR A O 1
ATOM 757 N N . GLN A 1 97 ? 6.696 -11.961 -14.713 1.00 90.88 97 GLN A N 1
ATOM 758 C CA . GLN A 1 97 ? 7.115 -13.033 -13.798 1.00 90.88 97 GLN A CA 1
ATOM 759 C C . GLN A 1 97 ? 6.180 -13.202 -12.584 1.00 90.88 97 GLN A C 1
ATOM 761 O O . GLN A 1 97 ? 6.629 -13.474 -11.471 1.00 90.88 97 GLN A O 1
ATOM 766 N N . ALA A 1 98 ? 4.873 -13.018 -12.797 1.00 92.81 98 ALA A N 1
ATOM 767 C CA . ALA A 1 98 ? 3.883 -13.197 -11.749 1.00 92.81 98 ALA A CA 1
ATOM 768 C C . ALA A 1 98 ? 3.890 -14.650 -11.251 1.00 92.81 98 ALA A C 1
ATOM 770 O O . ALA A 1 98 ? 3.879 -15.596 -12.041 1.00 92.81 98 ALA A O 1
ATOM 771 N N . THR A 1 99 ? 3.899 -14.822 -9.934 1.00 92.00 99 THR A N 1
ATOM 772 C CA . THR A 1 99 ? 3.857 -16.123 -9.260 1.00 92.00 99 THR A CA 1
ATOM 773 C C . THR A 1 99 ? 2.815 -16.099 -8.149 1.00 92.00 99 THR A C 1
ATOM 775 O O . THR A 1 99 ? 2.588 -15.062 -7.526 1.00 92.00 99 THR A O 1
ATOM 778 N N . GLY A 1 100 ? 2.172 -17.244 -7.910 1.00 90.81 100 GLY A N 1
ATOM 779 C CA . GLY A 1 100 ? 0.967 -17.318 -7.082 1.00 90.81 100 GLY A CA 1
ATOM 780 C C . GLY A 1 100 ? -0.298 -16.929 -7.852 1.00 90.81 100 GLY A C 1
ATOM 781 O O . GLY A 1 100 ? -0.261 -16.690 -9.060 1.00 90.81 100 GLY A O 1
ATOM 782 N N . THR A 1 101 ? -1.434 -16.880 -7.157 1.00 91.50 101 THR A N 1
ATOM 783 C CA . THR A 1 101 ? -2.730 -16.511 -7.756 1.00 91.50 101 THR A CA 1
ATOM 784 C C . THR A 1 101 ? -3.030 -15.051 -7.453 1.00 91.50 101 THR A C 1
ATOM 786 O O . THR A 1 101 ? -3.045 -14.671 -6.286 1.00 91.50 101 THR A O 1
ATOM 789 N N . TYR A 1 102 ? -3.269 -14.232 -8.483 1.00 93.69 102 TYR A N 1
ATOM 790 C CA . TYR A 1 102 ? -3.628 -12.828 -8.272 1.00 93.69 102 TYR A CA 1
ATOM 791 C C . TYR A 1 102 ? -4.944 -12.732 -7.476 1.00 93.69 102 TYR A C 1
ATOM 793 O O . TYR A 1 102 ? -5.920 -13.400 -7.831 1.00 93.69 102 TYR A O 1
ATOM 801 N N . PRO A 1 103 ? -5.009 -11.921 -6.409 1.00 92.62 103 PRO A N 1
ATOM 802 C CA . PRO A 1 103 ? -6.155 -11.886 -5.507 1.00 92.62 103 PRO A CA 1
ATOM 803 C C . PRO A 1 103 ? -7.256 -10.961 -6.048 1.00 92.62 103 PRO A C 1
ATOM 805 O O . PRO A 1 103 ? -7.513 -9.902 -5.480 1.00 92.62 103 PRO A O 1
ATOM 808 N N . THR A 1 104 ? -7.940 -11.350 -7.128 1.00 91.25 104 THR A N 1
ATOM 809 C CA . THR A 1 104 ? -8.954 -10.520 -7.819 1.00 91.25 104 THR A CA 1
ATOM 810 C C . THR A 1 104 ? -9.971 -9.875 -6.866 1.00 91.25 104 THR A C 1
ATO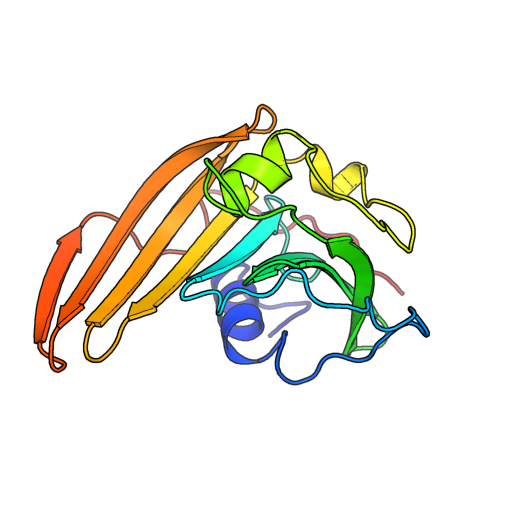M 812 O O . THR A 1 104 ? -10.222 -8.682 -6.946 1.00 91.25 104 THR A O 1
ATOM 815 N N . ALA A 1 105 ? -10.467 -10.610 -5.863 1.00 88.62 105 ALA A N 1
ATOM 816 C CA . ALA A 1 105 ? -11.423 -10.079 -4.882 1.0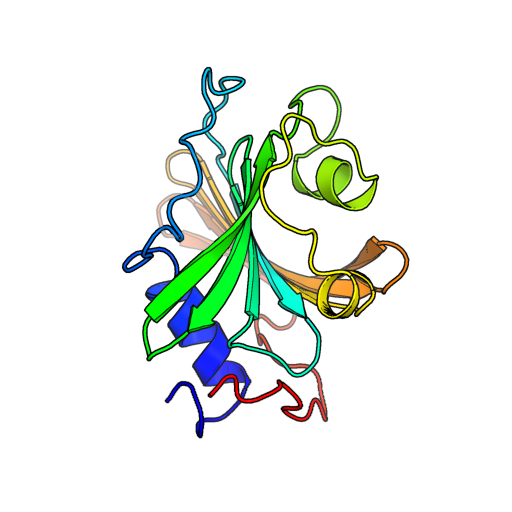0 88.62 105 ALA A CA 1
ATOM 817 C C . ALA A 1 105 ? -10.882 -8.930 -4.000 1.00 88.62 105 ALA A C 1
ATOM 819 O O . ALA A 1 105 ? -11.670 -8.183 -3.420 1.00 88.62 105 ALA A O 1
ATOM 820 N N . ALA A 1 106 ? -9.561 -8.826 -3.840 1.00 88.62 106 ALA A N 1
ATOM 821 C CA . AL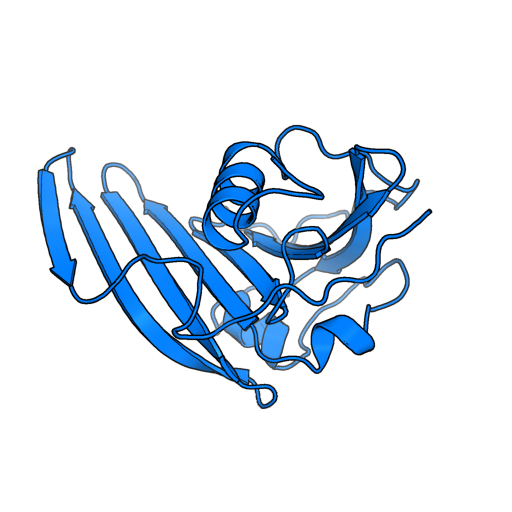A A 1 106 ? -8.893 -7.699 -3.192 1.00 88.62 106 ALA A CA 1
ATOM 822 C C . ALA A 1 106 ? -8.441 -6.644 -4.216 1.00 88.62 106 ALA A C 1
ATOM 824 O O . ALA A 1 106 ? -8.483 -5.461 -3.901 1.00 88.62 106 ALA A O 1
ATOM 825 N N . GLY A 1 107 ? -8.038 -7.077 -5.418 1.00 86.44 107 GLY A N 1
ATOM 826 C CA . GLY A 1 107 ? -7.608 -6.241 -6.544 1.00 86.44 107 GLY A CA 1
ATOM 827 C C . GLY A 1 107 ? -8.697 -5.314 -7.089 1.00 86.44 107 GLY A C 1
ATOM 828 O O . GLY A 1 107 ? -8.420 -4.159 -7.377 1.00 86.44 107 GLY A O 1
ATOM 829 N N . ASP A 1 108 ? -9.937 -5.802 -7.162 1.00 88.62 108 ASP A N 1
ATOM 830 C CA . ASP A 1 108 ? -11.079 -5.062 -7.722 1.00 88.62 108 ASP A CA 1
ATOM 831 C C . ASP A 1 108 ? -11.706 -4.073 -6.722 1.00 88.62 108 ASP A C 1
ATOM 833 O O . ASP A 1 108 ? -12.654 -3.348 -7.040 1.00 88.62 108 ASP A O 1
ATOM 837 N N . LYS A 1 109 ? -11.221 -4.059 -5.477 1.00 90.06 109 LYS A N 1
ATOM 838 C CA . LYS A 1 109 ? -11.647 -3.083 -4.474 1.00 90.06 109 LYS A CA 1
ATOM 839 C C . LYS A 1 109 ? -10.902 -1.772 -4.691 1.00 90.06 109 LYS A C 1
ATOM 841 O O . LYS A 1 109 ? -9.769 -1.755 -5.150 1.00 90.06 109 LYS A O 1
ATOM 846 N N . GLY A 1 110 ? -11.506 -0.672 -4.247 1.00 93.81 110 GLY A N 1
ATOM 847 C CA . GLY A 1 110 ? -10.720 0.522 -3.954 1.00 93.81 110 GLY A CA 1
ATOM 848 C C . GLY A 1 110 ? -9.713 0.249 -2.831 1.00 93.81 110 GLY A C 1
ATOM 849 O O . GLY A 1 110 ? -9.885 -0.676 -2.025 1.00 93.81 110 GLY A O 1
ATOM 850 N N . PHE A 1 111 ? -8.688 1.087 -2.742 1.00 96.62 111 PHE A N 1
ATOM 851 C CA . PHE A 1 111 ? -7.620 0.987 -1.756 1.00 96.62 111 PHE A CA 1
ATOM 852 C C . PHE A 1 111 ? -7.529 2.247 -0.905 1.00 96.62 111 PHE A C 1
ATOM 854 O O . PHE A 1 111 ? -7.698 3.356 -1.400 1.00 96.62 111 PHE A O 1
ATOM 861 N N . VAL A 1 112 ? -7.166 2.080 0.364 1.00 96.50 112 VAL A N 1
ATOM 862 C CA . VAL A 1 112 ? -6.495 3.121 1.145 1.00 96.50 112 VAL A CA 1
ATOM 863 C C . VAL A 1 112 ? -5.003 2.867 1.018 1.00 96.50 112 VAL A C 1
ATOM 865 O O . VAL A 1 112 ? -4.525 1.781 1.360 1.00 96.50 112 VAL A O 1
ATOM 868 N N . TYR A 1 113 ? -4.264 3.853 0.522 1.00 95.56 113 TYR A N 1
ATOM 869 C CA . TYR A 1 113 ? -2.834 3.714 0.303 1.00 95.56 113 TYR A CA 1
ATOM 870 C C . TYR A 1 113 ? -2.016 4.577 1.252 1.00 95.56 113 TYR A C 1
ATOM 872 O O . TYR A 1 113 ? -2.432 5.656 1.676 1.00 95.56 113 TYR A O 1
ATOM 880 N N . ASN A 1 114 ? -0.804 4.110 1.536 1.00 94.56 114 ASN A N 1
ATOM 881 C CA . ASN A 1 114 ? 0.230 4.912 2.161 1.00 94.56 114 ASN A CA 1
ATOM 882 C C . ASN A 1 114 ? 1.563 4.707 1.439 1.00 94.56 114 ASN A C 1
ATOM 884 O O . ASN A 1 114 ? 2.035 3.579 1.311 1.00 94.56 114 ASN A O 1
ATOM 888 N N . ILE A 1 115 ? 2.164 5.809 1.002 1.00 92.06 115 ILE A N 1
ATOM 889 C CA . ILE A 1 115 ? 3.484 5.854 0.379 1.00 92.06 115 ILE A CA 1
ATOM 890 C C . ILE A 1 115 ? 4.449 6.455 1.391 1.00 92.06 115 ILE A C 1
ATOM 892 O O . ILE A 1 115 ? 4.184 7.524 1.942 1.00 92.06 115 ILE A O 1
ATOM 896 N N . THR A 1 116 ? 5.579 5.792 1.604 1.00 90.69 116 THR A N 1
ATOM 897 C CA . THR A 1 116 ? 6.769 6.410 2.192 1.00 90.69 116 THR A CA 1
ATOM 898 C C . THR A 1 116 ? 7.829 6.467 1.113 1.00 90.69 116 THR A C 1
ATOM 900 O O . THR A 1 116 ? 8.188 5.420 0.579 1.00 90.69 116 THR A O 1
ATOM 903 N N . SER A 1 117 ? 8.335 7.661 0.813 1.00 88.62 117 SER A N 1
ATOM 904 C CA . SER A 1 117 ? 9.487 7.842 -0.060 1.00 88.62 117 SER A CA 1
ATOM 905 C C . SER A 1 117 ? 10.634 8.529 0.667 1.00 88.62 117 SER A C 1
ATOM 907 O O . SER A 1 117 ? 10.438 9.608 1.226 1.00 88.62 117 SER A O 1
ATOM 909 N N . THR A 1 118 ? 11.821 7.941 0.615 1.00 85.69 118 THR A N 1
ATOM 910 C CA . THR A 1 118 ? 13.027 8.442 1.269 1.00 85.69 118 THR A CA 1
ATOM 911 C C . THR A 1 118 ? 14.118 8.634 0.229 1.00 85.69 118 THR A C 1
ATOM 913 O O . THR A 1 118 ? 14.455 7.707 -0.502 1.00 85.69 118 THR A O 1
ATOM 916 N N . TYR A 1 119 ? 14.686 9.832 0.170 1.00 84.38 119 TYR A N 1
ATOM 917 C CA . TYR A 1 119 ? 15.820 10.149 -0.686 1.00 84.38 119 TYR A CA 1
ATOM 918 C C . TYR A 1 119 ? 16.824 10.984 0.104 1.00 84.38 119 TYR A C 1
ATOM 920 O O . TYR A 1 119 ? 16.534 12.123 0.466 1.00 84.38 119 TYR A O 1
ATOM 928 N N . LEU A 1 120 ? 18.005 10.412 0.363 1.00 86.94 120 LEU A N 1
ATOM 929 C CA . LEU A 1 120 ? 19.042 11.009 1.213 1.00 86.94 120 LEU A CA 1
ATOM 930 C C . LEU A 1 120 ? 18.485 11.431 2.587 1.00 86.94 120 LEU A C 1
ATOM 932 O O . LEU A 1 120 ? 18.069 10.580 3.367 1.00 86.94 120 LEU A O 1
ATOM 936 N N . ASP A 1 121 ? 18.491 12.728 2.886 1.00 89.31 121 ASP A N 1
ATOM 937 C CA . ASP A 1 121 ? 18.011 13.334 4.129 1.00 89.31 121 ASP A CA 1
ATOM 938 C C . ASP A 1 121 ? 16.543 13.780 4.054 1.00 89.31 121 ASP A C 1
ATOM 940 O O . ASP A 1 121 ? 16.048 14.452 4.964 1.00 89.31 121 ASP A O 1
ATOM 944 N N . SER A 1 122 ? 15.851 13.430 2.970 1.00 89.38 122 SER A N 1
ATOM 945 C CA . SER A 1 122 ? 14.460 13.772 2.748 1.00 89.38 122 SER A CA 1
ATOM 946 C C . SER A 1 122 ? 13.545 12.564 2.885 1.00 89.38 122 SER A C 1
ATOM 948 O O . SER A 1 122 ? 13.793 11.507 2.307 1.00 89.38 122 SER A O 1
ATOM 950 N N . GLU A 1 123 ? 12.442 12.747 3.605 1.00 91.56 123 GLU A N 1
ATOM 951 C CA . GLU A 1 123 ? 11.386 11.755 3.753 1.00 91.56 123 GLU A CA 1
ATOM 952 C C . GLU A 1 123 ? 10.036 12.397 3.441 1.00 91.56 123 GLU A C 1
ATOM 954 O O . GLU A 1 123 ? 9.711 13.490 3.907 1.00 91.56 123 GLU A O 1
ATOM 959 N N . ARG A 1 124 ? 9.234 11.724 2.623 1.00 93.56 124 ARG A N 1
ATOM 960 C CA . ARG A 1 124 ? 7.869 12.127 2.309 1.00 93.56 124 ARG A CA 1
ATOM 961 C C . ARG A 1 124 ? 6.925 10.976 2.603 1.00 93.56 124 ARG A C 1
ATOM 963 O O . ARG A 1 124 ? 7.166 9.845 2.185 1.00 93.56 124 ARG A O 1
ATOM 970 N N . HIS A 1 125 ? 5.835 11.288 3.290 1.00 93.75 125 HIS A N 1
ATOM 971 C CA . HIS A 1 125 ? 4.723 10.373 3.476 1.00 93.75 125 HIS A CA 1
ATOM 972 C C . HIS A 1 125 ? 3.490 10.931 2.796 1.00 93.75 125 HIS A C 1
ATOM 974 O O . HIS A 1 125 ? 3.148 12.093 2.994 1.00 93.75 125 HIS A O 1
ATOM 980 N N . THR A 1 126 ? 2.792 10.086 2.052 1.00 94.69 126 THR A N 1
ATOM 981 C CA . THR A 1 126 ? 1.523 10.443 1.423 1.00 94.69 126 THR A CA 1
ATOM 982 C C . THR A 1 126 ? 0.497 9.370 1.739 1.00 94.69 126 THR A C 1
ATOM 984 O O . THR A 1 126 ? 0.784 8.180 1.616 1.00 94.69 126 THR A O 1
ATOM 987 N N . THR A 1 127 ? -0.698 9.787 2.140 1.00 95.56 127 THR A N 1
ATOM 988 C CA . THR A 1 127 ? -1.861 8.914 2.313 1.00 95.56 127 THR A CA 1
ATOM 989 C C . THR A 1 127 ? -2.945 9.344 1.335 1.00 95.56 127 THR A C 1
ATOM 991 O O . THR A 1 127 ? -3.114 10.535 1.057 1.00 95.56 127 THR A O 1
ATOM 994 N N . GLY A 1 128 ? -3.689 8.380 0.812 1.00 95.75 128 GLY A N 1
ATOM 995 C CA . GLY A 1 128 ? -4.786 8.655 -0.100 1.00 95.75 128 GLY A CA 1
ATOM 996 C C . GLY A 1 128 ? -5.658 7.440 -0.363 1.00 95.75 128 GLY A C 1
ATOM 997 O O . GLY A 1 128 ? -5.555 6.424 0.331 1.00 95.75 128 GLY A O 1
ATOM 998 N N . THR A 1 129 ? -6.504 7.547 -1.382 1.00 96.19 129 THR A N 1
ATOM 999 C CA . THR A 1 129 ? -7.292 6.432 -1.904 1.00 96.19 129 THR A CA 1
ATOM 1000 C C . THR A 1 129 ? -6.959 6.138 -3.350 1.00 96.19 129 THR A C 1
ATOM 1002 O O . THR A 1 129 ? -6.510 7.009 -4.092 1.00 96.19 129 THR A O 1
ATOM 1005 N N . VAL A 1 130 ? -7.188 4.893 -3.744 1.00 94.94 130 VAL A N 1
ATOM 1006 C CA . VAL A 1 130 ? -7.260 4.502 -5.147 1.00 94.94 130 VAL A CA 1
ATOM 1007 C C . VAL A 1 130 ? -8.651 3.941 -5.387 1.00 94.94 130 VAL A C 1
ATOM 1009 O O . VAL A 1 130 ? -9.090 3.066 -4.641 1.00 94.94 130 VAL A O 1
ATOM 1012 N N . ASP A 1 131 ? -9.358 4.457 -6.380 1.00 92.31 131 ASP A N 1
ATOM 1013 C CA . ASP A 1 131 ? -10.646 3.909 -6.793 1.00 92.31 131 ASP A CA 1
ATOM 1014 C C . ASP A 1 131 ? -10.450 2.571 -7.523 1.00 92.31 131 ASP A C 1
ATOM 1016 O O . ASP A 1 131 ? -9.346 2.217 -7.935 1.00 92.31 131 ASP A O 1
ATOM 1020 N N . SER A 1 132 ? -11.525 1.802 -7.706 1.00 87.44 132 SER A N 1
ATOM 1021 C CA . SER A 1 132 ? -11.461 0.504 -8.401 1.00 87.44 132 SER A CA 1
ATOM 1022 C C . SER A 1 132 ? -11.031 0.610 -9.871 1.00 87.44 132 SER A C 1
ATOM 1024 O O . SER A 1 132 ? -10.702 -0.398 -10.485 1.00 87.44 132 SER A O 1
ATOM 1026 N N . ASP A 1 133 ? -11.064 1.811 -10.453 1.00 85.12 133 ASP A N 1
ATOM 1027 C CA . ASP A 1 133 ? -10.585 2.095 -11.809 1.00 85.12 133 ASP A CA 1
ATOM 1028 C C . ASP A 1 133 ? -9.112 2.547 -11.856 1.00 85.12 133 ASP A C 1
ATOM 1030 O O . ASP A 1 133 ? -8.604 2.881 -12.924 1.00 85.12 133 ASP A O 1
ATOM 1034 N N . GLY A 1 134 ? -8.423 2.563 -10.709 1.00 85.94 134 GLY A N 1
ATOM 1035 C CA . GLY A 1 134 ? -7.035 3.007 -10.590 1.00 85.94 134 GLY A CA 1
ATOM 1036 C C .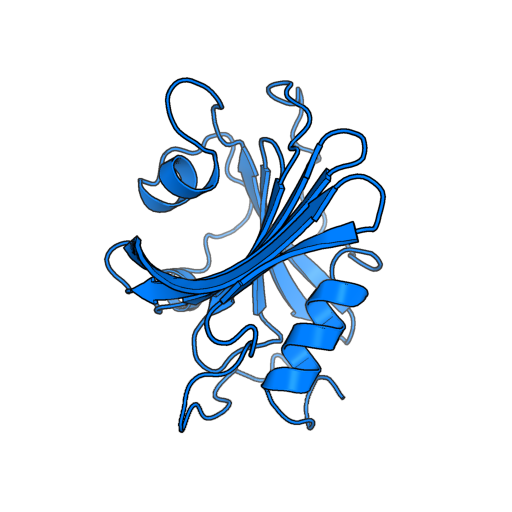 GLY A 1 134 ? -6.865 4.514 -10.367 1.00 85.94 134 GLY A C 1
ATOM 1037 O O . GLY A 1 134 ? -5.729 4.978 -10.250 1.00 85.94 134 GLY A O 1
ATOM 1038 N N . THR A 1 135 ? -7.946 5.296 -10.275 1.00 91.12 135 THR A N 1
ATOM 1039 C CA . THR A 1 135 ? -7.858 6.742 -10.022 1.00 91.12 135 THR A CA 1
ATOM 1040 C C . THR A 1 135 ? -7.326 7.023 -8.619 1.00 91.12 135 THR A C 1
ATOM 1042 O O . THR A 1 135 ? -7.894 6.580 -7.624 1.00 91.12 135 THR A O 1
ATOM 1045 N N . ILE A 1 136 ? -6.238 7.791 -8.530 1.00 92.38 136 ILE A N 1
ATOM 1046 C CA . ILE A 1 136 ? -5.562 8.126 -7.270 1.00 92.38 136 ILE A CA 1
ATOM 1047 C C . ILE A 1 136 ? -6.079 9.464 -6.724 1.00 92.38 136 ILE A C 1
ATOM 1049 O O . ILE A 1 136 ? -6.010 10.486 -7.409 1.00 92.38 136 ILE A O 1
ATOM 1053 N N . HIS A 1 137 ? -6.484 9.485 -5.452 1.00 94.56 137 HIS A N 1
ATOM 1054 C CA . HIS A 1 137 ? -6.855 10.696 -4.713 1.00 94.56 137 HIS A CA 1
ATOM 1055 C C . HIS A 1 137 ? -5.946 10.890 -3.502 1.00 94.56 137 HIS A C 1
ATOM 1057 O O . HIS A 1 137 ? -5.949 10.090 -2.567 1.00 94.56 137 HIS A O 1
ATOM 1063 N N . VAL A 1 138 ? -5.181 11.980 -3.487 1.00 95.00 138 VAL A N 1
ATOM 1064 C CA . VAL A 1 138 ? -4.317 12.327 -2.350 1.00 95.00 138 VAL A CA 1
ATOM 1065 C C . VAL A 1 138 ? -5.162 12.941 -1.235 1.00 95.00 138 VAL A C 1
ATOM 1067 O O . VAL A 1 138 ? -5.847 13.938 -1.455 1.00 95.00 138 VAL A O 1
AT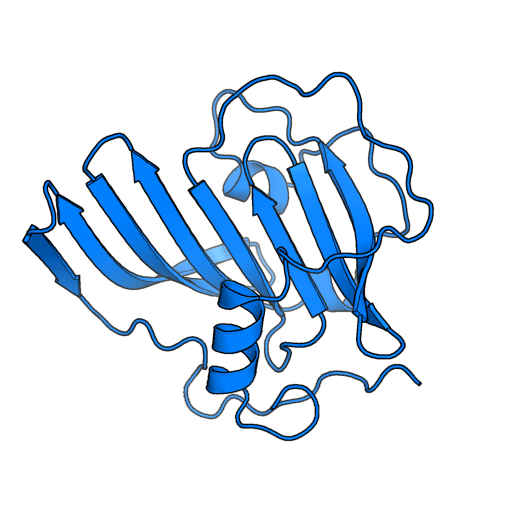OM 1070 N N . LEU A 1 139 ? -5.079 12.379 -0.027 1.00 95.75 139 LEU A N 1
ATOM 1071 C CA . LEU A 1 139 ? -5.792 12.882 1.153 1.00 95.75 139 LEU A CA 1
ATOM 1072 C C . LEU A 1 139 ? -4.897 13.687 2.091 1.00 95.75 139 LEU A C 1
ATOM 1074 O O . LEU A 1 139 ? -5.385 14.597 2.761 1.00 95.75 139 LEU A O 1
ATOM 1078 N N . GLY A 1 140 ? -3.603 13.378 2.141 1.00 96.25 140 GLY A N 1
ATOM 1079 C CA . GLY A 1 140 ? -2.653 14.132 2.944 1.00 96.25 140 GLY A CA 1
ATOM 1080 C C . GLY A 1 140 ? -1.207 13.768 2.668 1.00 96.25 140 GLY A C 1
ATOM 1081 O O . GLY A 1 140 ? -0.897 12.664 2.214 1.00 96.25 140 GLY A O 1
ATOM 1082 N N . THR A 1 141 ? -0.326 14.716 2.969 1.00 96.56 141 THR A N 1
ATOM 1083 C CA . THR A 1 141 ? 1.114 14.607 2.739 1.00 96.56 141 THR A CA 1
ATOM 1084 C C . THR A 1 141 ? 1.882 15.241 3.890 1.00 96.56 141 THR A C 1
ATOM 1086 O O . THR A 1 141 ? 1.497 16.291 4.406 1.00 96.56 141 THR A O 1
ATOM 1089 N N . THR A 1 142 ? 3.003 14.631 4.263 1.00 96.56 142 THR A N 1
ATOM 1090 C CA . THR A 1 142 ? 4.081 15.293 5.000 1.00 96.56 142 THR A CA 1
ATOM 1091 C C . THR A 1 142 ? 5.388 15.167 4.241 1.00 96.56 142 THR A C 1
ATOM 1093 O O . THR A 1 142 ? 5.652 14.151 3.601 1.00 96.56 142 THR A O 1
ATOM 1096 N N . TRP A 1 143 ? 6.221 16.199 4.322 1.00 95.75 143 TRP A N 1
ATOM 1097 C CA . TRP A 1 143 ? 7.553 16.200 3.732 1.00 95.75 143 TRP A CA 1
ATOM 1098 C C . TRP A 1 143 ? 8.550 16.818 4.702 1.00 95.75 143 TRP A C 1
ATOM 1100 O O . TRP A 1 143 ? 8.349 17.942 5.167 1.00 95.75 143 TRP A O 1
ATOM 1110 N N . SER A 1 144 ? 9.619 16.090 5.002 1.00 95.56 144 SER A N 1
ATOM 1111 C CA . SER A 1 144 ? 10.737 16.544 5.816 1.00 95.56 144 SER A CA 1
ATOM 1112 C C . SER A 1 144 ? 12.048 16.506 5.026 1.00 95.56 144 SER A C 1
ATOM 1114 O O . SER A 1 144 ? 12.228 15.704 4.104 1.00 95.56 144 SER A O 1
ATOM 1116 N N . VAL A 1 145 ? 12.961 17.416 5.371 1.00 94.38 145 VAL A N 1
ATOM 1117 C CA . VAL A 1 145 ? 14.328 17.499 4.829 1.00 94.38 145 VAL A CA 1
ATOM 1118 C C . VAL A 1 145 ? 15.266 17.831 5.982 1.00 94.38 145 VAL A C 1
ATOM 1120 O O . VAL A 1 145 ? 15.008 18.784 6.718 1.00 94.38 145 VAL A O 1
ATOM 1123 N N . GLY A 1 146 ? 16.317 17.035 6.179 1.00 91.62 146 GLY A N 1
ATOM 1124 C CA . GLY A 1 146 ? 17.242 17.204 7.304 1.00 91.62 146 GLY A CA 1
ATOM 1125 C C . GLY A 1 146 ? 16.561 17.066 8.672 1.00 91.62 146 GLY A C 1
ATOM 1126 O O . GLY A 1 146 ? 16.991 17.680 9.643 1.00 91.62 146 GLY A O 1
ATOM 1127 N N . GLY A 1 147 ? 15.454 16.316 8.743 1.00 88.94 147 GLY A N 1
ATOM 1128 C CA . GLY A 1 147 ? 14.620 16.183 9.944 1.00 88.94 147 GLY A CA 1
ATOM 1129 C C . GLY A 1 147 ? 13.662 17.354 10.207 1.00 88.94 147 GLY A C 1
ATOM 1130 O O . GLY A 1 147 ? 12.845 17.272 11.123 1.00 88.94 147 GLY A O 1
ATOM 1131 N N . GLU A 1 148 ? 13.700 18.419 9.404 1.00 94.31 148 GLU A N 1
ATOM 1132 C CA . GLU A 1 148 ? 12.777 19.548 9.528 1.00 94.31 148 GLU A CA 1
ATOM 1133 C C . GLU A 1 148 ? 11.540 19.350 8.652 1.00 94.31 148 GLU A C 1
ATOM 1135 O O . GLU A 1 148 ? 11.655 19.097 7.452 1.00 94.31 148 GLU A O 1
ATOM 1140 N N . LEU A 1 149 ? 10.352 19.523 9.234 1.00 95.44 149 LEU A N 1
ATOM 1141 C CA . LEU A 1 149 ? 9.086 19.483 8.505 1.00 95.44 149 LEU A CA 1
ATOM 1142 C C . LEU A 1 149 ? 8.971 20.699 7.572 1.00 95.44 149 LEU A C 1
ATOM 1144 O O . LEU A 1 149 ? 8.980 21.842 8.027 1.00 95.44 149 LEU A O 1
ATOM 1148 N N . LYS A 1 150 ? 8.860 20.447 6.266 1.00 95.69 150 LYS A N 1
ATOM 1149 C CA . LYS A 1 150 ? 8.727 21.468 5.214 1.00 95.69 150 LYS A CA 1
ATOM 1150 C C . LYS A 1 150 ? 7.301 21.590 4.697 1.00 95.69 150 LYS A C 1
ATOM 1152 O O . LYS A 1 150 ? 6.865 22.689 4.371 1.00 95.69 150 LYS A O 1
ATOM 1157 N N . GLU A 1 151 ? 6.577 20.478 4.641 1.00 94.88 151 GLU A N 1
ATOM 1158 C CA . GLU A 1 151 ? 5.190 20.440 4.186 1.00 94.88 151 GLU A CA 1
ATOM 1159 C C . GLU A 1 151 ? 4.356 19.554 5.104 1.00 94.88 151 GLU A C 1
ATOM 1161 O O . GLU A 1 151 ? 4.788 18.468 5.497 1.00 94.88 151 GLU A O 1
ATOM 1166 N N . GLN A 1 152 ? 3.143 20.010 5.403 1.00 95.62 152 GLN A N 1
ATOM 1167 C CA . GLN A 1 152 ? 2.089 19.193 5.979 1.00 95.62 152 GLN A CA 1
ATOM 1168 C C . GLN A 1 152 ? 0.744 19.660 5.431 1.00 95.62 152 GLN A C 1
ATOM 1170 O O . GLN A 1 152 ? 0.407 20.841 5.515 1.00 95.62 152 GLN A O 1
ATOM 1175 N N . SER A 1 153 ? -0.029 18.730 4.886 1.00 96.19 153 SER A N 1
ATOM 1176 C CA . SER A 1 153 ? -1.352 19.008 4.339 1.00 96.19 153 SER A CA 1
ATOM 1177 C C . SER A 1 153 ? -2.294 17.822 4.530 1.00 96.19 153 SER A C 1
ATOM 1179 O O . SER A 1 153 ? -1.868 16.667 4.583 1.00 96.19 153 SER A O 1
ATOM 1181 N N . GLY A 1 154 ? -3.590 18.125 4.627 1.00 94.38 154 GLY A N 1
ATOM 1182 C CA . GLY A 1 154 ? -4.652 17.124 4.642 1.00 94.38 154 GLY A CA 1
ATOM 1183 C C . GLY A 1 154 ? -4.608 16.160 5.832 1.00 94.38 154 GLY A C 1
ATOM 1184 O O . GLY A 1 154 ? -4.149 16.514 6.920 1.00 94.38 154 GLY A O 1
ATOM 1185 N N . SER A 1 155 ? -5.125 14.948 5.623 1.00 92.00 155 SER A N 1
ATOM 1186 C CA . SER A 1 155 ? -5.138 13.880 6.625 1.00 92.00 155 SER A CA 1
ATOM 1187 C C . SER A 1 155 ? -4.231 12.724 6.221 1.00 92.00 155 SER A C 1
ATOM 1189 O O . SER A 1 155 ? -4.299 12.215 5.105 1.00 92.00 155 SER A O 1
ATOM 1191 N N . LEU A 1 156 ? -3.408 12.276 7.169 1.00 91.12 156 LEU A N 1
ATOM 1192 C CA . LEU A 1 156 ? -2.611 11.056 7.046 1.00 91.12 156 LEU A CA 1
ATOM 1193 C C . LEU A 1 156 ? -3.322 9.823 7.625 1.00 91.12 156 LEU A C 1
ATOM 1195 O O . LEU A 1 156 ? -2.702 8.763 7.741 1.00 91.12 156 LEU A O 1
ATOM 1199 N N . ASP A 1 157 ? -4.596 9.946 8.008 1.00 90.75 157 ASP A N 1
ATOM 1200 C CA . ASP A 1 157 ? -5.358 8.827 8.550 1.00 90.75 157 ASP A CA 1
ATOM 1201 C C . ASP A 1 157 ? -5.516 7.714 7.520 1.00 90.75 157 ASP A C 1
ATOM 1203 O O . ASP A 1 157 ? -5.956 7.920 6.395 1.00 90.75 157 ASP A O 1
ATOM 1207 N N . MET A 1 158 ? -5.192 6.493 7.939 1.00 90.44 158 MET A N 1
ATOM 1208 C CA . MET A 1 158 ? -5.304 5.303 7.096 1.00 90.44 158 MET A CA 1
ATOM 1209 C C . MET A 1 158 ? -6.675 4.634 7.230 1.00 90.44 158 MET A C 1
ATOM 1211 O O . MET A 1 158 ? -6.780 3.411 7.200 1.00 90.44 158 MET A O 1
ATOM 1215 N N . VAL A 1 159 ? -7.724 5.424 7.443 1.00 93.38 159 VAL A N 1
ATOM 1216 C CA . VAL A 1 159 ? -9.114 4.965 7.502 1.00 93.38 159 VAL A CA 1
ATOM 1217 C C . VAL A 1 159 ? -10.018 6.053 6.937 1.00 93.38 159 VAL A C 1
ATOM 1219 O O . VAL A 1 159 ? -9.830 7.230 7.250 1.00 93.38 159 VAL A O 1
ATOM 1222 N N . LEU A 1 160 ? -10.981 5.677 6.099 1.00 89.94 160 LEU A N 1
ATOM 1223 C CA . LEU A 1 160 ? -11.934 6.633 5.537 1.00 89.94 160 LEU A CA 1
ATOM 1224 C C . LEU A 1 160 ? -13.062 6.942 6.530 1.00 89.94 160 LEU A C 1
ATOM 1226 O O . LEU A 1 160 ? -13.389 6.109 7.383 1.00 89.94 160 LEU A O 1
ATOM 1230 N N . PRO A 1 161 ? -13.705 8.118 6.421 1.00 88.06 161 PRO A N 1
ATOM 1231 C CA . PRO A 1 161 ? -14.892 8.424 7.207 1.00 88.06 161 PRO A CA 1
ATOM 1232 C C . PRO A 1 161 ? -15.976 7.355 7.022 1.00 88.06 161 PRO A C 1
ATOM 1234 O O . PRO A 1 161 ? -16.443 7.115 5.912 1.00 88.06 161 PRO A O 1
ATOM 1237 N N . GLY A 1 162 ? -16.377 6.709 8.120 1.00 87.62 162 GLY A N 1
ATOM 1238 C CA . GLY A 1 162 ? -17.392 5.651 8.103 1.00 87.62 162 GLY A CA 1
ATOM 1239 C C . GLY A 1 162 ? -16.918 4.305 7.544 1.00 87.62 162 GLY A C 1
ATOM 1240 O O . GLY A 1 162 ? -17.740 3.406 7.379 1.00 87.62 162 GLY A O 1
ATOM 1241 N N . GLU A 1 163 ? -15.623 4.135 7.265 1.00 91.50 163 GLU A N 1
ATOM 1242 C CA . GLU A 1 163 ? -15.088 2.859 6.801 1.00 91.50 163 GLU A CA 1
ATOM 1243 C C . GLU A 1 163 ? -15.216 1.790 7.884 1.00 91.50 163 GLU A C 1
ATOM 1245 O O . GLU A 1 163 ? -14.680 1.911 8.987 1.00 91.50 163 GLU A O 1
ATOM 1250 N N . THR A 1 164 ? -15.903 0.703 7.546 1.00 87.19 164 THR A N 1
ATOM 1251 C CA . THR A 1 164 ? -16.062 -0.443 8.437 1.00 87.19 164 THR A CA 1
ATOM 1252 C C . THR A 1 164 ? -15.183 -1.596 7.997 1.00 87.19 164 THR A C 1
ATOM 1254 O O . THR A 1 164 ? -15.102 -1.922 6.811 1.00 87.19 164 THR A O 1
ATOM 1257 N N . ARG A 1 165 ? -14.591 -2.276 8.975 1.00 88.56 165 ARG A N 1
ATOM 1258 C CA . ARG A 1 165 ? -13.814 -3.492 8.750 1.00 88.56 165 ARG A CA 1
ATOM 1259 C C . ARG A 1 165 ? -14.696 -4.616 8.191 1.00 88.56 165 ARG A C 1
ATOM 1261 O O . ARG A 1 165 ? -15.714 -4.940 8.798 1.00 88.56 165 ARG A O 1
ATOM 1268 N N . ASN A 1 166 ? -14.294 -5.225 7.077 1.00 86.69 166 ASN A N 1
ATOM 1269 C CA . ASN A 1 166 ? -15.051 -6.280 6.382 1.00 86.69 166 ASN A CA 1
ATOM 1270 C C . ASN A 1 166 ? -14.179 -7.426 5.828 1.00 86.69 166 ASN A C 1
ATOM 1272 O O . ASN A 1 166 ? -14.649 -8.250 5.045 1.00 86.69 166 ASN A O 1
ATOM 1276 N N . GLU A 1 167 ? -12.909 -7.469 6.213 1.00 80.38 167 GLU A N 1
ATOM 1277 C CA . GLU A 1 167 ? -11.986 -8.546 5.858 1.00 80.38 167 GLU A CA 1
ATOM 1278 C C . GLU A 1 167 ? -12.490 -9.925 6.308 1.00 80.38 167 GLU A C 1
ATOM 1280 O O . GLU A 1 167 ? -12.990 -10.117 7.421 1.00 80.38 167 GLU A O 1
ATOM 1285 N N . VAL A 1 168 ? -12.305 -10.908 5.426 1.00 69.12 168 VAL A N 1
ATOM 1286 C CA . VAL A 1 168 ? -12.578 -12.315 5.717 1.00 69.12 168 VAL A CA 1
ATOM 1287 C C . VAL A 1 168 ? -11.544 -12.800 6.727 1.00 69.12 168 VAL A C 1
ATOM 1289 O O . VAL A 1 168 ? -10.340 -12.686 6.497 1.00 69.12 168 VAL A O 1
ATOM 1292 N N . ARG A 1 169 ? -12.003 -13.356 7.852 1.00 63.59 169 ARG A N 1
ATOM 1293 C CA . ARG A 1 169 ? -11.121 -14.102 8.752 1.00 63.59 169 ARG A CA 1
ATOM 1294 C C . ARG A 1 169 ? -10.739 -15.393 8.044 1.00 63.59 169 ARG A C 1
ATOM 1296 O O . ARG A 1 169 ? -11.578 -16.281 7.913 1.00 63.59 169 ARG A O 1
ATOM 1303 N N . LEU A 1 170 ? -9.509 -15.452 7.546 1.00 55.94 170 LEU A N 1
ATOM 1304 C CA . LEU A 1 170 ? -8.933 -16.718 7.123 1.00 55.94 170 LEU A CA 1
ATOM 1305 C C . LEU A 1 170 ? -8.761 -17.589 8.386 1.00 55.94 170 LEU A C 1
ATOM 1307 O O . LEU A 1 170 ? -8.392 -17.034 9.428 1.00 55.94 170 LEU A O 1
ATOM 1311 N N . PRO A 1 171 ? -9.175 -18.869 8.330 1.00 49.94 171 PRO A N 1
ATOM 1312 C CA . PRO A 1 171 ? -9.097 -19.793 9.459 1.00 49.94 171 PRO A CA 1
ATOM 1313 C C . PRO A 1 171 ? -7.667 -19.982 9.961 1.00 49.94 171 PRO A C 1
ATOM 1315 O O . PRO A 1 171 ? -6.732 -19.810 9.146 1.00 49.94 171 PRO A O 1
#